Protein AF-A0A656GHY7-F1 (afdb_monomer_lite)

pLDDT: mean 77.63, std 21.72, range [28.84, 96.12]

Radius of gyration: 19.13 Å; chains: 1; bounding box: 36×36×57 Å

Structure (mmCIF, N/CA/C/O backbone):
data_AF-A0A656GHY7-F1
#
_entry.id   AF-A0A656GHY7-F1
#
loop_
_atom_site.group_PDB
_atom_site.id
_atom_site.type_symbol
_atom_site.label_atom_id
_atom_site.label_alt_id
_atom_site.label_comp_id
_atom_site.label_asym_id
_atom_site.label_entity_id
_atom_site.label_seq_id
_atom_site.pdbx_PDB_ins_code
_atom_site.Cartn_x
_atom_site.Cartn_y
_atom_site.Cartn_z
_atom_site.occupancy
_atom_site.B_iso_or_equiv
_atom_site.auth_seq_id
_atom_site.auth_comp_id
_atom_site.auth_asym_id
_atom_site.auth_atom_id
_atom_site.pdbx_PDB_model_num
ATOM 1 N N . ALA A 1 1 ? -21.151 -14.231 15.447 1.00 64.94 1 ALA A N 1
ATOM 2 C CA . ALA A 1 1 ? -19.914 -14.208 16.248 1.00 64.94 1 ALA A CA 1
ATOM 3 C C . ALA A 1 1 ? -20.038 -13.066 17.234 1.00 64.94 1 ALA A C 1
ATOM 5 O O . ALA A 1 1 ? -20.335 -11.958 16.803 1.00 64.94 1 ALA A O 1
ATOM 6 N N . ASP A 1 2 ? -19.866 -13.349 18.521 1.00 86.56 2 ASP A N 1
ATOM 7 C CA . ASP A 1 2 ? -20.207 -12.405 19.595 1.00 86.56 2 ASP A CA 1
ATOM 8 C C . ASP A 1 2 ? -19.050 -11.461 19.976 1.00 86.56 2 ASP A C 1
ATOM 10 O O . ASP A 1 2 ? -19.265 -10.472 20.671 1.00 86.56 2 ASP A O 1
ATOM 14 N N . ALA A 1 3 ? -17.829 -11.729 19.493 1.00 87.38 3 ALA A N 1
ATOM 15 C CA . ALA A 1 3 ? -16.654 -10.868 19.647 1.00 87.38 3 ALA A CA 1
ATOM 16 C C . ALA A 1 3 ? -15.663 -11.070 18.487 1.00 87.38 3 ALA A C 1
ATOM 18 O O . ALA A 1 3 ? -15.546 -12.179 17.958 1.00 87.38 3 ALA A O 1
ATOM 19 N N . LEU A 1 4 ? -14.926 -10.014 18.117 1.00 90.50 4 LEU A N 1
ATOM 20 C CA . LEU A 1 4 ? -13.836 -10.078 17.134 1.00 90.50 4 LEU A CA 1
ATOM 21 C C . LEU A 1 4 ? -12.578 -9.437 17.726 1.00 90.50 4 LEU A C 1
ATOM 23 O O . LEU A 1 4 ? -12.420 -8.220 17.681 1.00 90.50 4 LEU A O 1
ATOM 27 N N . ASN A 1 5 ? -11.683 -10.249 18.283 1.00 92.38 5 ASN A N 1
ATOM 28 C CA . ASN A 1 5 ? -10.527 -9.752 19.029 1.00 92.38 5 ASN A CA 1
ATOM 29 C C . ASN A 1 5 ? -9.265 -9.662 18.161 1.00 92.38 5 ASN A C 1
ATOM 31 O O . ASN A 1 5 ? -8.886 -10.628 17.504 1.00 92.38 5 ASN A O 1
ATOM 35 N N . PHE A 1 6 ? -8.579 -8.522 18.225 1.00 91.62 6 PHE A N 1
ATOM 36 C CA . PHE A 1 6 ? -7.252 -8.298 17.651 1.00 91.62 6 PHE A CA 1
ATOM 37 C C . PHE A 1 6 ? -6.402 -7.510 18.652 1.00 91.62 6 PHE A C 1
ATOM 39 O O . PHE A 1 6 ? -6.840 -6.461 19.122 1.00 91.62 6 PHE A O 1
ATOM 46 N N . ASP A 1 7 ? -5.212 -8.011 18.998 1.00 89.50 7 ASP A N 1
ATOM 47 C CA . ASP A 1 7 ? -4.284 -7.348 19.936 1.00 89.50 7 ASP A CA 1
ATOM 48 C C . ASP A 1 7 ? -4.962 -6.899 21.255 1.00 89.50 7 ASP A C 1
ATOM 50 O O . ASP A 1 7 ? -4.899 -5.744 21.678 1.00 89.50 7 ASP A O 1
ATOM 54 N N . GLY A 1 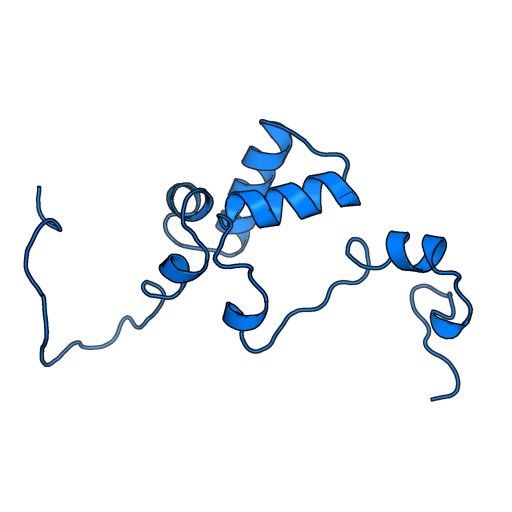8 ? -5.742 -7.802 21.862 1.00 90.00 8 GLY A N 1
ATOM 55 C CA . GLY A 1 8 ? -6.475 -7.533 23.107 1.00 90.00 8 GLY A CA 1
ATOM 56 C C . GLY A 1 8 ? -7.647 -6.546 22.985 1.00 90.00 8 GLY A C 1
ATOM 57 O O . GLY A 1 8 ? -8.244 -6.189 24.000 1.00 90.00 8 GLY A O 1
ATOM 58 N N . LYS A 1 9 ? -8.004 -6.105 21.772 1.00 89.44 9 LYS A N 1
ATOM 59 C CA . LYS A 1 9 ? -9.115 -5.179 21.507 1.00 89.44 9 LYS A CA 1
ATOM 60 C C . LYS A 1 9 ? -10.223 -5.878 20.729 1.00 89.44 9 LYS A C 1
ATOM 62 O O . LYS A 1 9 ? -9.975 -6.482 19.690 1.00 89.44 9 LYS A O 1
ATOM 67 N N . ASP A 1 10 ? 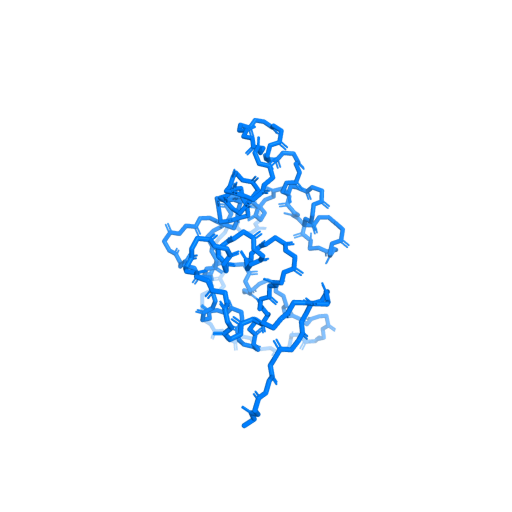-11.455 -5.721 21.196 1.00 93.56 10 ASP A N 1
ATOM 68 C CA . ASP A 1 10 ? -12.646 -6.149 20.464 1.00 93.56 10 ASP A CA 1
ATOM 69 C C . ASP A 1 10 ? -12.970 -5.128 19.362 1.00 93.56 10 ASP A C 1
ATOM 71 O O . ASP A 1 10 ? -13.435 -4.014 19.628 1.00 93.56 10 ASP A O 1
ATOM 75 N N . LEU A 1 11 ? -12.696 -5.501 18.112 1.00 91.38 11 LEU A N 1
ATOM 76 C CA . LEU A 1 11 ? -12.862 -4.665 16.925 1.00 91.38 11 LEU A CA 1
ATOM 77 C C . LEU A 1 11 ? -14.315 -4.220 16.715 1.00 91.38 11 LEU A C 1
ATOM 79 O O . LEU A 1 11 ? -14.539 -3.152 16.136 1.00 91.38 11 LEU A O 1
ATOM 83 N N . LEU A 1 12 ? -15.294 -4.987 17.213 1.00 92.56 12 LEU A N 1
ATOM 84 C CA . LEU A 1 12 ? -16.717 -4.642 17.114 1.00 92.56 12 LEU A CA 1
ATOM 85 C C . LEU A 1 12 ? -17.080 -3.432 17.984 1.00 92.56 12 LEU A C 1
ATOM 87 O O . LEU A 1 12 ? -18.006 -2.692 17.656 1.00 92.56 12 LEU A O 1
ATOM 91 N N . LYS A 1 13 ? -16.322 -3.189 19.059 1.00 93.69 13 LYS A N 1
ATOM 92 C CA . LYS A 1 13 ? -16.552 -2.087 20.010 1.00 93.69 13 LYS A CA 1
ATOM 93 C C . LYS A 1 13 ? -15.792 -0.808 19.658 1.00 93.69 13 LYS A C 1
ATOM 95 O O . LYS A 1 13 ? -15.994 0.225 20.295 1.00 93.69 13 LYS A O 1
ATOM 100 N N . LEU A 1 14 ? -14.917 -0.848 18.653 1.00 92.94 14 LEU A N 1
ATOM 101 C CA . LEU A 1 14 ? -14.126 0.309 18.241 1.00 92.94 14 LEU A CA 1
ATOM 102 C C . LEU A 1 14 ? -14.946 1.291 17.402 1.00 92.94 14 LEU A C 1
ATOM 104 O O . LEU A 1 14 ? -15.667 0.907 16.478 1.00 92.94 14 LEU A O 1
ATOM 108 N N . ASN A 1 15 ? -14.751 2.587 17.650 1.00 94.19 15 ASN A N 1
ATOM 109 C CA . ASN A 1 15 ? -15.309 3.631 16.794 1.00 94.19 15 ASN A CA 1
ATOM 110 C C . ASN A 1 15 ? -14.571 3.713 15.440 1.00 94.19 15 ASN A C 1
ATOM 112 O O . ASN A 1 15 ? -13.474 3.180 15.260 1.00 94.19 15 ASN A O 1
ATOM 116 N N . ALA A 1 16 ? -15.148 4.428 14.468 1.00 91.56 16 ALA A N 1
ATOM 117 C CA . ALA A 1 16 ? -14.601 4.499 13.110 1.00 91.56 16 ALA A CA 1
ATOM 118 C C . ALA A 1 16 ? -13.160 5.044 13.045 1.00 91.56 16 ALA A C 1
ATOM 120 O O . ALA A 1 16 ? -12.363 4.581 12.231 1.00 91.56 16 ALA A O 1
ATOM 121 N N . ARG A 1 17 ? -12.797 6.010 13.901 1.00 90.94 17 ARG A N 1
ATOM 122 C CA . ARG A 1 17 ? -11.434 6.569 13.944 1.00 90.94 17 ARG A CA 1
ATOM 123 C C . ARG A 1 17 ? -10.434 5.556 14.503 1.00 90.94 17 ARG A C 1
ATOM 125 O O . ARG A 1 17 ? -9.330 5.464 13.980 1.00 90.94 17 ARG A O 1
ATOM 132 N N . GLN A 1 18 ? -10.813 4.807 15.536 1.00 91.62 18 GLN A N 1
ATOM 133 C CA . GLN A 1 18 ? -9.986 3.741 16.102 1.00 91.62 18 GLN A CA 1
ATOM 134 C C . GLN A 1 18 ? -9.781 2.612 15.090 1.00 91.62 18 GLN A C 1
ATOM 136 O O . GLN A 1 18 ? -8.644 2.211 14.864 1.00 91.62 18 GLN A O 1
ATOM 141 N N . ARG A 1 19 ? -10.847 2.173 14.404 1.00 90.69 19 ARG A N 1
ATOM 142 C CA . ARG A 1 19 ? -1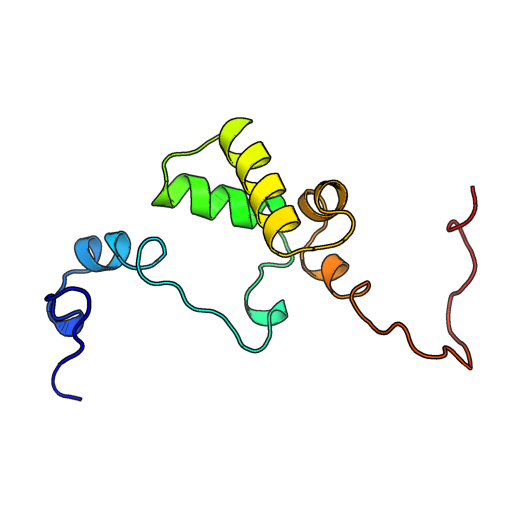0.750 1.138 13.362 1.00 90.69 19 ARG A CA 1
ATOM 143 C C . ARG A 1 19 ? -9.798 1.531 12.232 1.00 90.69 19 ARG A C 1
ATOM 145 O O . ARG A 1 19 ? -8.942 0.734 11.873 1.00 90.69 19 ARG A O 1
ATOM 152 N N . ARG A 1 20 ? -9.877 2.771 11.729 1.00 87.94 20 ARG A N 1
ATOM 153 C CA . ARG A 1 20 ? -8.982 3.280 10.666 1.00 87.94 20 ARG A CA 1
ATOM 154 C C . ARG A 1 20 ? -7.499 3.308 11.044 1.00 87.94 20 ARG A C 1
ATOM 156 O O . ARG A 1 20 ? -6.662 3.337 10.156 1.00 87.94 20 ARG A O 1
ATOM 163 N N . ARG A 1 21 ? -7.161 3.355 12.337 1.00 87.44 21 ARG A N 1
ATOM 164 C CA . ARG A 1 21 ? -5.756 3.319 12.778 1.00 87.44 21 ARG A CA 1
ATOM 165 C C . ARG A 1 21 ? -5.161 1.914 12.725 1.00 87.44 2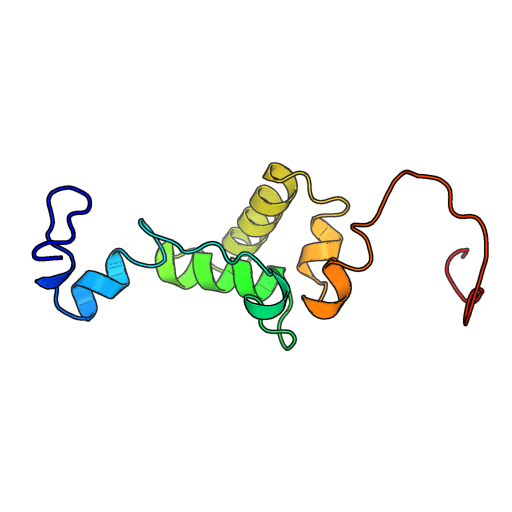1 ARG A C 1
ATOM 167 O O . ARG A 1 21 ? -3.953 1.803 12.575 1.00 87.44 21 ARG A O 1
ATOM 174 N N . ILE A 1 22 ? -6.006 0.895 12.867 1.00 89.81 22 ILE A N 1
ATOM 175 C CA . ILE A 1 22 ? -5.616 -0.520 12.876 1.00 89.81 22 ILE A CA 1
ATOM 176 C C . ILE A 1 22 ? -5.659 -1.070 11.448 1.00 89.81 22 ILE A C 1
ATOM 178 O O . ILE A 1 22 ? -4.696 -1.662 10.967 1.00 89.81 22 ILE A O 1
ATOM 182 N N . ILE A 1 23 ? -6.771 -0.840 10.748 1.00 87.94 23 ILE A N 1
ATOM 183 C CA . ILE A 1 23 ? -6.976 -1.314 9.379 1.00 87.94 23 ILE A CA 1
ATOM 184 C C . ILE A 1 23 ? -6.044 -0.551 8.428 1.00 87.94 23 ILE A C 1
ATOM 186 O O . ILE A 1 23 ? -5.973 0.675 8.477 1.00 87.94 23 ILE A O 1
ATOM 190 N N . GLY A 1 24 ? -5.331 -1.283 7.575 1.00 82.06 24 GLY A N 1
ATOM 191 C CA . GLY A 1 24 ? -4.345 -0.775 6.617 1.00 82.06 24 GLY A CA 1
ATOM 192 C C . GLY A 1 24 ? -2.921 -0.663 7.172 1.00 82.06 24 GLY A C 1
ATOM 193 O O . GLY A 1 24 ? -1.974 -0.658 6.392 1.00 82.06 24 GLY A O 1
ATOM 194 N N . LYS A 1 25 ? -2.752 -0.639 8.503 1.00 86.62 25 LYS A N 1
ATOM 195 C CA . LYS A 1 25 ? -1.433 -0.620 9.156 1.00 86.62 25 LYS A CA 1
ATOM 196 C C . LYS A 1 25 ? -1.094 -1.946 9.833 1.00 86.62 25 LYS A C 1
ATOM 198 O O . LYS A 1 25 ? -0.086 -2.557 9.500 1.00 86.62 25 LYS A O 1
ATOM 203 N N . ASP A 1 26 ? -1.939 -2.364 10.771 1.00 89.31 26 ASP A N 1
ATOM 204 C CA . ASP A 1 26 ? -1.731 -3.562 11.593 1.00 89.31 26 ASP A CA 1
ATOM 205 C C . ASP A 1 26 ? -2.568 -4.744 11.077 1.00 89.31 26 ASP A C 1
ATOM 207 O O . ASP A 1 26 ? -2.204 -5.903 11.261 1.00 89.31 26 ASP A O 1
ATOM 211 N N . LEU A 1 27 ? -3.685 -4.449 10.403 1.00 89.25 27 LEU A N 1
ATOM 212 C CA . LEU A 1 27 ? -4.574 -5.431 9.790 1.00 89.25 27 LEU A CA 1
ATOM 213 C C . LEU A 1 27 ? -4.857 -5.045 8.336 1.00 89.25 27 LEU A C 1
ATOM 215 O O . LEU A 1 27 ? -5.480 -4.015 8.078 1.00 89.25 27 LEU A O 1
ATOM 219 N N . ALA A 1 28 ? -4.438 -5.874 7.385 1.00 87.94 28 ALA A N 1
ATOM 220 C CA . ALA A 1 28 ? -4.685 -5.675 5.960 1.00 87.94 28 ALA A CA 1
ATOM 221 C C . ALA A 1 28 ? -5.379 -6.898 5.355 1.00 87.94 28 ALA A C 1
ATOM 223 O O . ALA A 1 28 ? -5.296 -8.004 5.888 1.00 87.94 28 ALA A O 1
ATOM 224 N N . MET A 1 29 ? -6.071 -6.686 4.241 1.00 85.88 29 MET A N 1
ATOM 225 C CA . MET A 1 29 ? -6.738 -7.746 3.495 1.00 85.88 29 MET A CA 1
ATOM 226 C C . MET A 1 29 ? -5.945 -8.053 2.225 1.00 85.88 29 MET A C 1
ATOM 228 O O . MET A 1 29 ? -5.514 -7.134 1.532 1.00 85.88 29 MET A O 1
ATOM 232 N N . VAL A 1 30 ? -5.783 -9.339 1.918 1.00 84.75 30 VAL A N 1
ATOM 233 C CA . VAL A 1 30 ? -5.224 -9.818 0.649 1.00 84.75 30 VAL A CA 1
ATOM 234 C C . VAL A 1 30 ? -6.359 -10.443 -0.150 1.00 84.75 30 VAL A C 1
ATOM 236 O O . VAL A 1 30 ? -7.071 -11.315 0.351 1.00 84.75 30 VAL A O 1
ATOM 239 N N . PHE A 1 31 ? -6.553 -9.968 -1.375 1.00 82.06 31 PHE A N 1
ATOM 240 C CA . PHE A 1 31 ? -7.597 -10.463 -2.265 1.00 82.06 31 PHE A CA 1
ATOM 241 C C . PHE A 1 31 ? -7.115 -11.707 -3.011 1.00 82.06 31 PHE A C 1
ATOM 243 O O . PHE A 1 31 ? -5.938 -11.818 -3.342 1.00 82.06 31 PHE A O 1
ATOM 250 N N . GLN A 1 32 ? -8.037 -12.629 -3.285 1.00 84.06 32 GLN A N 1
ATOM 251 C CA . GLN A 1 32 ? -7.745 -13.846 -4.050 1.00 84.06 32 GLN A CA 1
ATOM 252 C C . GLN A 1 32 ? -7.522 -13.540 -5.536 1.00 84.06 32 GLN A C 1
ATOM 254 O O . GLN A 1 32 ? -6.668 -14.149 -6.169 1.00 84.06 32 GLN A O 1
ATOM 259 N N . ASP A 1 33 ? -8.259 -12.561 -6.069 1.00 83.44 33 ASP A N 1
ATOM 260 C CA . ASP A 1 33 ? -8.030 -12.009 -7.401 1.00 83.44 33 ASP A CA 1
ATOM 261 C C . ASP A 1 33 ? -7.372 -10.622 -7.277 1.00 83.44 33 ASP A C 1
ATOM 263 O O . ASP A 1 33 ? -8.046 -9.650 -6.903 1.00 83.44 33 ASP A O 1
ATOM 267 N N . PRO A 1 34 ? -6.069 -10.494 -7.590 1.00 68.94 34 PRO A N 1
ATOM 268 C CA . PRO A 1 34 ? -5.349 -9.233 -7.456 1.00 68.94 34 PRO A CA 1
ATOM 269 C C . PRO A 1 34 ? -5.842 -8.152 -8.429 1.00 68.94 34 PRO A C 1
ATOM 271 O O . PRO A 1 34 ? -5.656 -6.967 -8.153 1.00 68.94 34 PRO A O 1
ATOM 274 N N . MET A 1 35 ? -6.506 -8.517 -9.532 1.00 71.88 35 MET A N 1
ATOM 275 C CA . MET A 1 35 ? -7.022 -7.549 -10.506 1.00 71.88 35 MET A CA 1
ATOM 276 C C . MET A 1 35 ? -8.240 -6.794 -9.983 1.00 71.88 35 MET A C 1
ATOM 278 O O . MET A 1 35 ? -8.444 -5.636 -10.336 1.00 71.88 35 MET A O 1
ATOM 282 N N . THR A 1 36 ? -9.021 -7.420 -9.101 1.00 74.38 36 THR A N 1
ATOM 283 C CA . THR A 1 36 ? -10.164 -6.767 -8.439 1.00 74.38 36 THR A CA 1
ATOM 284 C C . THR A 1 36 ? -9.742 -5.834 -7.304 1.00 74.38 36 THR A C 1
ATOM 286 O O . THR A 1 36 ? -10.501 -4.952 -6.906 1.00 74.38 36 THR A O 1
ATOM 289 N N . ALA A 1 37 ? -8.529 -6.026 -6.785 1.00 77.06 37 ALA A N 1
ATOM 290 C CA . ALA A 1 37 ? -7.993 -5.286 -5.650 1.00 77.06 37 ALA A CA 1
ATOM 291 C C . ALA A 1 37 ? -7.348 -3.956 -6.041 1.00 77.06 37 ALA A C 1
ATOM 293 O O . ALA A 1 37 ? -7.312 -3.023 -5.239 1.00 77.06 37 ALA A O 1
ATOM 294 N N . LEU A 1 38 ? -6.785 -3.895 -7.249 1.00 81.94 38 LEU A N 1
ATOM 295 C CA . LEU A 1 38 ? -6.031 -2.749 -7.732 1.00 81.94 38 LEU A CA 1
ATOM 296 C C . LEU A 1 38 ? -6.915 -1.836 -8.572 1.00 81.94 38 LEU A C 1
ATOM 298 O O . LEU A 1 38 ? -7.720 -2.278 -9.386 1.00 81.94 38 LEU A O 1
ATOM 302 N N . ASN A 1 39 ? -6.706 -0.533 -8.426 1.00 85.31 39 ASN A N 1
ATOM 303 C CA . ASN A 1 39 ? -7.335 0.445 -9.293 1.00 85.31 39 ASN A CA 1
ATOM 304 C C . ASN A 1 39 ? -6.525 0.557 -10.601 1.00 85.31 39 ASN A C 1
ATOM 306 O O . ASN A 1 39 ? -5.359 0.966 -10.558 1.00 85.31 39 ASN A O 1
ATOM 310 N N . PRO A 1 40 ? -7.109 0.224 -11.769 1.00 85.81 40 PRO A N 1
ATOM 311 C CA . PRO A 1 40 ? -6.395 0.240 -13.045 1.00 85.81 40 PRO A CA 1
ATOM 312 C C . PRO A 1 40 ? -6.018 1.653 -13.507 1.00 85.81 40 PRO A C 1
ATOM 314 O O . PRO A 1 40 ? -5.136 1.789 -14.349 1.00 85.81 40 PRO A O 1
ATOM 317 N N . SER A 1 41 ? -6.637 2.696 -12.946 1.00 89.19 41 SER A N 1
ATOM 318 C CA . SER A 1 41 ? -6.349 4.101 -13.255 1.00 89.19 41 SER A CA 1
ATOM 319 C C . SER A 1 41 ? -5.084 4.631 -12.577 1.00 89.19 41 SER A C 1
ATOM 321 O O . SER A 1 41 ? -4.713 5.780 -12.809 1.00 89.19 41 SER A O 1
ATOM 323 N N . TYR A 1 42 ? -4.422 3.829 -11.737 1.00 90.75 42 TYR A N 1
ATOM 324 C CA . TYR A 1 42 ? -3.204 4.222 -11.034 1.00 90.75 42 TYR A CA 1
ATOM 325 C C . TYR A 1 42 ? -2.063 3.233 -11.268 1.00 90.75 42 TYR A C 1
ATOM 327 O O . TYR A 1 42 ? -2.262 2.030 -11.466 1.00 90.75 42 TYR A O 1
ATOM 335 N N . THR A 1 43 ? -0.834 3.745 -11.202 1.00 92.38 43 THR A N 1
ATOM 336 C CA . THR A 1 43 ? 0.359 2.899 -11.245 1.00 92.38 43 THR A CA 1
ATOM 337 C C . THR A 1 43 ? 0.470 2.057 -9.978 1.00 92.38 43 THR A C 1
ATOM 339 O O . THR A 1 43 ? -0.050 2.419 -8.917 1.00 92.38 43 THR A O 1
ATOM 342 N N . VAL A 1 44 ? 1.176 0.931 -10.070 1.00 90.62 44 VAL A N 1
ATOM 343 C CA . VAL A 1 44 ? 1.482 0.096 -8.900 1.00 90.62 44 VAL A CA 1
ATOM 344 C C . VAL A 1 44 ? 2.247 0.906 -7.855 1.00 90.62 44 VAL A C 1
ATOM 346 O O . VAL A 1 44 ? 1.914 0.859 -6.673 1.00 90.62 44 VAL A O 1
ATOM 349 N N . GLY A 1 45 ? 3.217 1.717 -8.289 1.00 93.06 45 GLY A N 1
ATOM 350 C CA . GLY A 1 45 ? 3.970 2.588 -7.393 1.00 93.06 45 GLY A CA 1
ATOM 351 C C . GLY A 1 45 ? 3.079 3.589 -6.665 1.00 93.06 45 GLY A C 1
ATOM 352 O O . GLY A 1 45 ? 3.189 3.709 -5.452 1.00 93.06 45 GLY A O 1
ATOM 353 N N . PHE A 1 46 ? 2.145 4.243 -7.364 1.00 94.06 46 PHE A N 1
ATOM 354 C CA . PHE A 1 46 ? 1.234 5.204 -6.739 1.00 94.06 46 PHE A CA 1
ATOM 355 C C . PHE A 1 46 ? 0.398 4.565 -5.624 1.00 94.06 46 PHE A C 1
ATOM 357 O O . PHE A 1 46 ? 0.302 5.127 -4.536 1.00 94.06 46 PHE A O 1
ATOM 364 N N . GLN A 1 47 ? -0.159 3.377 -5.871 1.00 92.19 47 GLN A N 1
ATOM 365 C CA . GLN A 1 47 ? -1.010 2.682 -4.902 1.00 92.19 47 GLN A CA 1
ATOM 366 C C . GLN A 1 47 ? -0.217 2.229 -3.666 1.00 92.19 47 GLN A C 1
ATOM 368 O O . GLN A 1 47 ? -0.681 2.386 -2.539 1.00 92.19 47 GLN A O 1
ATOM 373 N N . ILE A 1 48 ? 1.017 1.746 -3.848 1.00 92.50 48 ILE A N 1
ATOM 374 C CA . ILE A 1 48 ? 1.902 1.402 -2.724 1.00 92.50 48 ILE A CA 1
ATOM 375 C C . ILE A 1 48 ? 2.301 2.668 -1.950 1.00 92.50 48 ILE A C 1
ATOM 377 O O . ILE A 1 48 ? 2.223 2.705 -0.722 1.00 92.50 48 ILE A O 1
ATOM 381 N N . GLU A 1 49 ? 2.704 3.728 -2.654 1.00 95.06 49 GLU A N 1
ATOM 382 C CA . GLU A 1 49 ? 3.098 5.006 -2.055 1.00 95.06 49 GLU A CA 1
ATOM 383 C C . GLU A 1 49 ? 1.944 5.668 -1.280 1.00 95.06 49 GLU A C 1
ATOM 385 O O . GLU A 1 49 ? 2.189 6.315 -0.259 1.00 95.06 49 GLU A O 1
ATOM 390 N N . GLU A 1 50 ? 0.692 5.497 -1.716 1.00 93.19 50 GLU A N 1
ATOM 391 C CA . GLU A 1 50 ? -0.496 5.978 -1.006 1.00 93.19 50 GLU A CA 1
ATOM 392 C C . GLU A 1 50 ? -0.630 5.318 0.373 1.00 93.19 50 GLU A C 1
ATOM 394 O O . GLU A 1 50 ? -0.775 6.017 1.379 1.00 93.19 50 GLU A O 1
ATOM 399 N N . VAL A 1 51 ? -0.498 3.990 0.440 1.00 91.31 51 VAL A N 1
ATOM 400 C CA . VAL A 1 51 ? -0.556 3.231 1.700 1.00 91.31 51 VAL A CA 1
ATOM 401 C C . VAL A 1 51 ? 0.576 3.658 2.638 1.00 91.31 51 VAL A C 1
ATOM 403 O O . VAL A 1 51 ? 0.342 3.936 3.819 1.00 91.31 51 VAL A O 1
ATOM 406 N N . LEU A 1 52 ? 1.800 3.793 2.114 1.00 93.56 52 LEU A N 1
ATOM 407 C CA . LEU A 1 52 ? 2.960 4.263 2.882 1.00 93.56 52 LEU A CA 1
ATOM 408 C C . LEU A 1 52 ? 2.746 5.680 3.439 1.00 93.56 52 LEU A C 1
ATOM 410 O O . LEU A 1 52 ? 3.144 5.979 4.569 1.00 93.56 52 LEU A O 1
ATOM 414 N N . ARG A 1 53 ? 2.079 6.551 2.680 1.00 93.62 53 ARG A N 1
ATOM 415 C CA . ARG A 1 53 ? 1.760 7.915 3.109 1.00 93.62 53 ARG A CA 1
ATOM 416 C C . ARG A 1 53 ? 0.703 7.940 4.201 1.00 93.62 53 ARG A C 1
ATOM 418 O O . ARG A 1 53 ? 0.890 8.634 5.195 1.00 93.62 53 ARG A O 1
ATOM 425 N N . GLN A 1 54 ? -0.379 7.184 4.032 1.00 90.69 54 GLN A N 1
ATOM 426 C CA . GLN A 1 54 ? -1.508 7.192 4.963 1.00 90.69 54 GLN A CA 1
ATOM 427 C C . GLN A 1 54 ? -1.188 6.505 6.295 1.00 90.69 54 GLN A C 1
ATOM 429 O O . GLN A 1 54 ? -1.649 6.962 7.341 1.00 90.69 54 GLN A O 1
ATOM 434 N N . HIS A 1 55 ? -0.389 5.434 6.275 1.00 90.12 55 HIS A N 1
ATOM 435 C CA . HIS A 1 55 ? -0.181 4.594 7.458 1.00 90.12 55 HIS A CA 1
ATOM 436 C C . HIS A 1 55 ? 1.210 4.718 8.090 1.00 90.12 55 HIS A C 1
ATOM 438 O O . HIS A 1 55 ? 1.347 4.476 9.294 1.00 90.12 55 HIS A O 1
ATOM 444 N N . LEU A 1 56 ? 2.231 5.118 7.321 1.00 89.00 56 LEU A N 1
ATOM 445 C CA . LEU A 1 56 ? 3.620 5.218 7.790 1.00 89.00 56 LEU A CA 1
ATOM 446 C C . LEU A 1 56 ? 4.198 6.641 7.721 1.00 89.00 56 LEU A C 1
ATOM 448 O O . LEU A 1 56 ? 5.357 6.833 8.076 1.00 89.00 56 LEU A O 1
ATOM 452 N N . ASN A 1 57 ? 3.410 7.643 7.308 1.00 91.19 57 ASN A N 1
ATOM 453 C CA . ASN A 1 57 ? 3.848 9.038 7.138 1.00 91.19 57 ASN A CA 1
ATOM 454 C C . ASN A 1 57 ? 5.077 9.197 6.219 1.00 91.19 57 ASN A C 1
ATOM 456 O O . ASN A 1 57 ? 5.851 10.144 6.357 1.00 91.19 57 ASN A O 1
ATOM 460 N N . MET A 1 58 ? 5.270 8.277 5.271 1.00 93.62 58 MET A N 1
ATOM 461 C CA . MET A 1 58 ? 6.358 8.351 4.294 1.00 93.62 58 MET A CA 1
ATOM 462 C C . MET A 1 58 ? 5.881 9.084 3.039 1.00 93.62 58 MET A C 1
ATOM 464 O O . MET A 1 58 ? 4.770 8.866 2.563 1.00 93.62 58 MET A O 1
ATOM 468 N N . SER A 1 59 ? 6.714 9.952 2.464 1.00 92.75 59 SER A N 1
ATOM 469 C CA . SER A 1 59 ? 6.356 10.689 1.245 1.00 92.75 59 SER A CA 1
ATOM 470 C C . SER A 1 59 ? 7.555 10.933 0.325 1.00 92.75 59 SER A C 1
ATOM 472 O O . SER A 1 59 ? 8.710 10.705 0.699 1.00 92.75 59 SER A O 1
ATOM 474 N N . GLY A 1 60 ? 7.267 11.351 -0.912 1.00 93.69 60 GLY A N 1
ATOM 475 C CA . GLY A 1 60 ? 8.269 11.692 -1.919 1.00 93.69 60 GLY A CA 1
ATOM 476 C C . GLY A 1 60 ? 9.251 10.553 -2.197 1.00 93.69 60 GLY A C 1
ATOM 477 O O . GLY A 1 60 ? 8.867 9.390 -2.326 1.00 93.69 60 GLY A O 1
ATOM 478 N N . LYS A 1 61 ? 10.544 10.890 -2.255 1.00 94.88 61 LYS A N 1
ATOM 479 C CA . LYS A 1 61 ? 11.617 9.933 -2.562 1.00 94.88 61 LYS A CA 1
ATOM 480 C C . LYS A 1 61 ? 11.690 8.780 -1.556 1.00 94.88 61 LYS A C 1
ATOM 482 O O . LYS A 1 61 ? 11.967 7.657 -1.958 1.00 94.88 61 LYS A O 1
ATOM 487 N N . ALA A 1 62 ? 11.412 9.039 -0.276 1.00 95.62 62 ALA A N 1
ATOM 488 C CA . ALA A 1 62 ? 11.459 8.008 0.759 1.00 95.62 62 ALA A CA 1
ATOM 489 C C . ALA A 1 62 ? 10.356 6.955 0.568 1.00 95.62 62 ALA A C 1
ATOM 491 O O . ALA A 1 62 ? 10.630 5.761 0.648 1.00 95.62 62 ALA A O 1
ATOM 492 N N . ALA A 1 63 ? 9.127 7.385 0.259 1.00 96.06 63 ALA A N 1
ATOM 493 C CA . ALA A 1 63 ? 8.031 6.461 -0.042 1.00 96.06 63 ALA A CA 1
ATOM 494 C C . ALA A 1 63 ? 8.320 5.646 -1.306 1.00 96.06 63 ALA A C 1
ATOM 496 O O . ALA A 1 63 ? 8.125 4.435 -1.317 1.00 96.06 63 ALA A O 1
ATOM 497 N N . ARG A 1 64 ? 8.848 6.297 -2.345 1.00 95.31 64 ARG A N 1
ATOM 498 C CA . ARG A 1 64 ? 9.151 5.630 -3.609 1.00 95.31 64 ARG A CA 1
ATOM 499 C C . ARG A 1 64 ? 10.282 4.610 -3.499 1.00 95.31 64 ARG A C 1
ATOM 501 O O . ARG A 1 64 ? 10.162 3.513 -4.033 1.00 95.31 64 ARG A O 1
ATOM 508 N N . GLN A 1 65 ? 11.343 4.941 -2.765 1.00 96.12 65 GLN A N 1
ATOM 509 C CA . GLN A 1 65 ? 12.419 3.994 -2.472 1.00 96.12 65 GLN A CA 1
ATOM 510 C C . GLN A 1 65 ? 11.888 2.796 -1.684 1.00 96.12 65 GLN A C 1
ATOM 512 O O . GLN A 1 65 ? 12.180 1.653 -2.015 1.00 96.12 65 GLN A O 1
ATOM 517 N N . ARG A 1 66 ? 11.033 3.046 -0.688 1.00 95.75 66 ARG A N 1
ATOM 518 C CA . ARG A 1 66 ? 10.419 1.969 0.083 1.00 95.75 66 ARG A CA 1
ATOM 519 C C . ARG A 1 66 ? 9.505 1.087 -0.768 1.00 95.75 66 ARG A C 1
ATOM 521 O O . ARG A 1 66 ? 9.490 -0.122 -0.579 1.00 95.75 66 ARG A O 1
ATOM 528 N N . ALA A 1 67 ? 8.760 1.669 -1.703 1.00 94.50 67 ALA A N 1
ATOM 529 C CA . ALA A 1 67 ? 7.938 0.911 -2.639 1.00 94.50 67 ALA A CA 1
ATOM 530 C C . ALA A 1 67 ? 8.793 -0.004 -3.535 1.00 94.50 67 ALA A C 1
ATOM 532 O O . ALA A 1 67 ? 8.414 -1.151 -3.759 1.00 94.50 67 ALA A O 1
ATOM 533 N N . LEU A 1 68 ? 9.961 0.470 -3.988 1.00 94.81 68 LEU A N 1
ATOM 534 C CA . LEU A 1 68 ? 10.921 -0.344 -4.738 1.00 94.81 68 LEU A CA 1
ATOM 535 C C . LEU A 1 68 ? 11.415 -1.536 -3.910 1.00 94.81 68 LEU A C 1
ATOM 537 O O . LEU A 1 68 ? 11.279 -2.674 -4.348 1.00 94.81 68 LEU A O 1
ATOM 541 N N . GLU A 1 69 ? 11.894 -1.278 -2.692 1.00 94.88 69 GLU A N 1
ATOM 542 C CA . GLU A 1 69 ? 12.367 -2.322 -1.772 1.00 94.88 69 GLU A CA 1
ATOM 543 C C . GLU A 1 69 ? 11.290 -3.378 -1.493 1.00 94.88 69 GLU A C 1
ATOM 545 O O . GLU A 1 69 ? 11.588 -4.564 -1.368 1.00 94.88 69 GLU A O 1
ATOM 550 N N . LEU A 1 70 ? 10.024 -2.959 -1.373 1.00 92.44 70 LEU A N 1
ATOM 551 C CA . LEU A 1 70 ? 8.909 -3.876 -1.148 1.00 92.44 70 LEU A CA 1
ATOM 552 C C . LEU A 1 70 ? 8.677 -4.793 -2.349 1.00 92.44 70 LEU A C 1
ATOM 554 O O . LEU A 1 70 ? 8.469 -5.985 -2.142 1.00 92.44 70 LEU A O 1
ATOM 558 N N . LEU A 1 71 ? 8.734 -4.262 -3.575 1.00 91.19 71 LEU A N 1
ATOM 559 C CA . LEU A 1 71 ? 8.595 -5.057 -4.799 1.00 91.19 71 LEU A CA 1
ATOM 560 C C . LEU A 1 71 ? 9.772 -6.019 -5.003 1.00 91.19 71 LEU A C 1
ATOM 562 O O . LEU A 1 71 ? 9.562 -7.156 -5.414 1.00 91.19 71 LEU A O 1
ATOM 566 N N . GLU A 1 72 ? 10.992 -5.592 -4.679 1.00 91.75 72 GLU A N 1
ATOM 567 C CA . GLU A 1 72 ? 12.181 -6.452 -4.713 1.00 91.75 72 GLU A CA 1
ATOM 568 C C . GLU A 1 72 ? 12.094 -7.573 -3.674 1.00 91.75 72 GLU A C 1
ATOM 570 O O . GLU A 1 72 ? 12.420 -8.720 -3.968 1.00 91.75 72 GLU A O 1
ATOM 575 N N . LYS A 1 73 ? 11.583 -7.272 -2.474 1.00 92.12 73 LYS A N 1
ATOM 576 C CA . LYS A 1 73 ? 11.411 -8.257 -1.399 1.00 92.12 73 LYS A CA 1
ATOM 577 C C . LYS A 1 73 ? 10.413 -9.365 -1.744 1.00 92.12 73 LYS A C 1
ATOM 579 O O . LYS A 1 73 ? 10.536 -10.463 -1.211 1.00 92.12 73 LYS A O 1
ATOM 584 N N . VAL A 1 74 ? 9.424 -9.079 -2.591 1.00 89.56 74 VAL A N 1
ATOM 585 C CA . VAL A 1 74 ? 8.476 -10.086 -3.103 1.00 89.56 74 VAL A CA 1
ATOM 586 C C . VAL A 1 74 ? 8.912 -10.671 -4.450 1.00 89.56 74 VAL A C 1
ATOM 588 O O . VAL A 1 74 ? 8.106 -11.296 -5.130 1.00 89.56 74 VAL A O 1
ATOM 591 N N . GLU A 1 75 ? 10.173 -10.450 -4.834 1.00 87.12 75 GLU A N 1
ATOM 592 C CA . GLU A 1 75 ? 10.815 -11.020 -6.023 1.00 87.12 75 GLU A CA 1
ATOM 593 C C . GLU A 1 75 ? 10.093 -10.688 -7.339 1.00 87.12 75 GLU A C 1
ATOM 595 O O . GLU A 1 75 ? 10.147 -11.448 -8.306 1.00 87.12 75 GLU A O 1
ATOM 600 N N . ILE A 1 76 ? 9.436 -9.523 -7.419 1.00 84.06 76 ILE A N 1
ATOM 601 C CA . ILE A 1 76 ? 8.793 -9.096 -8.664 1.00 84.06 76 ILE A CA 1
ATOM 602 C C . ILE A 1 76 ? 9.870 -8.699 -9.689 1.00 84.06 76 ILE A C 1
ATOM 604 O O . ILE A 1 76 ? 10.616 -7.734 -9.469 1.00 84.06 76 ILE A O 1
ATOM 608 N N . PRO A 1 77 ? 9.939 -9.378 -10.851 1.00 83.88 77 PRO A N 1
ATOM 609 C CA . PRO A 1 77 ? 10.945 -9.089 -11.859 1.00 83.88 77 PRO A CA 1
ATOM 610 C C . PRO A 1 77 ? 10.736 -7.693 -12.455 1.00 83.88 77 PRO A C 1
ATOM 612 O O . PRO A 1 77 ? 9.623 -7.284 -12.813 1.00 83.88 77 PRO A O 1
ATOM 615 N N . GLY A 1 78 ? 11.838 -6.951 -12.579 1.00 86.88 78 GLY A N 1
ATOM 616 C CA . GLY A 1 78 ? 11.819 -5.582 -13.087 1.00 86.88 78 GLY A CA 1
ATOM 617 C C . GLY A 1 78 ? 11.088 -4.605 -12.163 1.00 86.88 78 GLY A C 1
ATOM 618 O O . GLY A 1 78 ? 10.419 -3.702 -12.663 1.00 86.88 78 GLY A O 1
ATOM 619 N N . ALA A 1 79 ? 11.194 -4.772 -10.839 1.00 87.94 79 ALA A N 1
ATOM 620 C CA . ALA A 1 79 ? 10.525 -3.959 -9.814 1.00 87.94 79 ALA A CA 1
ATOM 621 C C . ALA A 1 79 ? 10.503 -2.446 -10.120 1.00 87.94 79 ALA A C 1
ATOM 623 O O . ALA A 1 79 ? 9.445 -1.815 -10.074 1.00 87.94 79 ALA A O 1
ATOM 624 N N . ALA A 1 80 ? 11.639 -1.873 -10.533 1.00 88.69 80 ALA A N 1
ATOM 625 C CA . ALA A 1 80 ? 11.735 -0.461 -10.907 1.00 88.69 80 ALA A CA 1
ATOM 626 C C . ALA A 1 80 ? 10.826 -0.076 -12.091 1.00 88.69 80 ALA A C 1
ATOM 628 O O . ALA A 1 80 ? 10.168 0.965 -12.053 1.00 88.69 80 ALA A O 1
ATOM 629 N N . ALA A 1 81 ? 10.742 -0.922 -13.121 1.00 89.88 81 ALA A N 1
ATOM 630 C CA . ALA A 1 81 ? 9.821 -0.724 -14.238 1.00 89.88 81 ALA A CA 1
ATOM 631 C C . ALA A 1 81 ? 8.360 -0.910 -13.793 1.00 89.88 81 ALA A C 1
ATOM 633 O O . ALA A 1 81 ? 7.487 -0.133 -14.182 1.00 89.88 81 ALA A O 1
ATOM 634 N N . ARG A 1 82 ? 8.091 -1.883 -12.910 1.00 89.31 82 ARG A N 1
ATOM 635 C CA . ARG A 1 82 ? 6.742 -2.161 -12.387 1.00 89.31 82 ARG A CA 1
ATOM 636 C C . ARG A 1 82 ? 6.163 -1.037 -11.549 1.00 89.31 82 ARG A C 1
ATOM 638 O O . ARG A 1 82 ? 4.958 -0.830 -11.616 1.00 89.31 82 ARG A O 1
ATOM 645 N N . LEU A 1 83 ? 6.982 -0.255 -10.846 1.00 90.62 83 LEU A N 1
ATOM 646 C CA . LEU A 1 83 ? 6.500 0.933 -10.128 1.00 90.62 83 LEU A CA 1
ATOM 647 C C . LEU A 1 83 ? 5.780 1.935 -11.038 1.00 90.62 83 LEU A C 1
ATOM 649 O O . LEU A 1 83 ? 4.892 2.650 -10.576 1.00 90.62 83 LEU A O 1
ATOM 653 N N . ASN A 1 84 ? 6.169 2.005 -12.311 1.00 90.88 84 ASN A N 1
ATOM 654 C CA . ASN A 1 84 ? 5.567 2.903 -13.295 1.00 90.88 84 ASN A CA 1
ATOM 655 C C . ASN A 1 84 ? 4.457 2.241 -14.111 1.00 90.88 84 ASN A C 1
ATOM 657 O O . ASN A 1 84 ? 3.725 2.932 -14.814 1.00 90.88 84 ASN A O 1
ATOM 661 N N . ALA A 1 85 ? 4.326 0.920 -14.025 1.00 88.38 85 ALA A N 1
ATOM 662 C CA . ALA A 1 85 ? 3.295 0.195 -14.736 1.00 88.38 85 ALA A CA 1
ATOM 663 C C . ALA A 1 85 ? 1.935 0.400 -14.061 1.00 88.38 85 ALA A C 1
ATOM 665 O O . ALA A 1 85 ? 1.816 0.431 -12.833 1.00 88.38 85 ALA A O 1
ATOM 666 N N . TYR A 1 86 ? 0.898 0.516 -14.880 1.00 85.56 86 TYR A N 1
ATOM 667 C CA . TYR A 1 86 ? -0.484 0.447 -14.422 1.00 85.56 86 TYR A CA 1
ATOM 668 C C . TYR A 1 86 ? -0.843 -1.001 -14.101 1.00 85.56 86 TYR A C 1
ATOM 670 O O . TYR A 1 86 ? -0.361 -1.918 -14.766 1.00 85.56 86 TYR A O 1
ATOM 678 N N . ALA A 1 87 ? -1.685 -1.213 -13.087 1.00 72.06 87 ALA A N 1
ATOM 679 C CA . ALA A 1 87 ? -2.025 -2.549 -12.589 1.00 72.06 87 ALA A CA 1
ATOM 680 C C . ALA A 1 87 ? -2.495 -3.513 -13.698 1.00 72.06 87 ALA A C 1
ATOM 682 O O . ALA A 1 87 ? -2.062 -4.663 -13.730 1.00 72.06 87 ALA A O 1
ATOM 683 N N . GLY A 1 88 ? -3.273 -3.012 -14.668 1.00 60.72 88 GLY A N 1
ATOM 684 C CA . GLY A 1 88 ? -3.711 -3.758 -15.858 1.00 60.72 88 GLY A CA 1
ATOM 685 C C . GLY A 1 88 ? -2.583 -4.391 -16.681 1.00 60.72 88 GLY A C 1
ATOM 686 O O . GLY A 1 88 ? -2.780 -5.436 -17.288 1.00 60.72 88 GLY A O 1
ATOM 687 N N . LEU A 1 89 ? -1.392 -3.789 -16.678 1.00 49.12 89 LEU A N 1
ATOM 688 C CA . LEU A 1 89 ? -0.244 -4.218 -17.479 1.00 49.12 89 LEU A CA 1
ATOM 689 C C . LEU A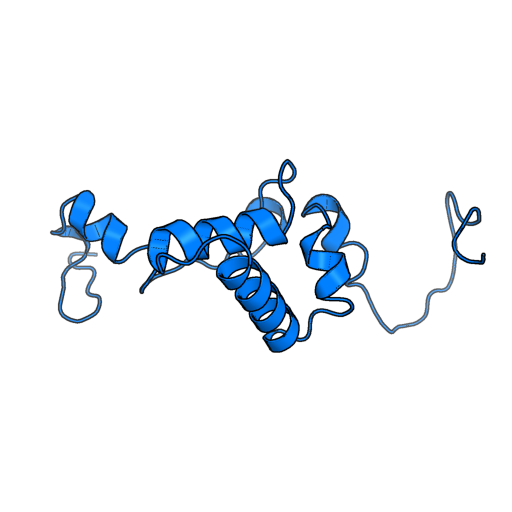 1 89 ? 0.670 -5.208 -16.730 1.00 49.12 89 LEU A C 1
ATOM 691 O O . LEU A 1 89 ? 1.485 -5.891 -17.346 1.00 49.12 89 LEU A O 1
ATOM 695 N N . VAL A 1 90 ? 0.584 -5.290 -15.395 1.00 53.84 90 VAL A N 1
ATOM 696 C CA . VAL A 1 90 ? 1.603 -5.988 -14.591 1.00 53.84 90 VAL A CA 1
ATOM 697 C C . VAL A 1 90 ? 1.462 -7.511 -14.617 1.00 53.84 90 VAL A C 1
ATOM 699 O O . VAL A 1 90 ? 2.479 -8.202 -14.684 1.00 53.84 90 VAL A O 1
ATOM 702 N N . VAL A 1 91 ? 0.238 -8.035 -14.651 1.00 47.56 91 VAL A N 1
ATOM 703 C CA . VAL A 1 91 ? -0.028 -9.485 -14.581 1.00 47.56 91 VAL A CA 1
ATOM 704 C C . VAL A 1 91 ? 0.199 -10.204 -15.920 1.00 47.56 91 VAL A C 1
ATOM 706 O O . VAL A 1 91 ? 0.526 -11.387 -15.922 1.00 47.56 91 VAL A O 1
ATOM 709 N N . ALA A 1 92 ? 0.176 -9.494 -17.054 1.00 44.22 92 ALA A N 1
ATOM 710 C CA . ALA A 1 92 ? 0.453 -10.074 -18.378 1.00 44.22 92 ALA A CA 1
ATOM 711 C C . ALA A 1 92 ? 1.882 -10.639 -18.538 1.00 44.22 92 ALA A C 1
ATOM 713 O O . ALA A 1 92 ? 2.181 -11.312 -19.517 1.00 44.22 92 ALA A O 1
ATOM 714 N N . LEU A 1 93 ? 2.774 -10.371 -17.583 1.00 46.72 93 LEU A N 1
ATOM 715 C CA . LEU A 1 93 ? 4.176 -10.788 -17.616 1.00 46.72 93 LEU A CA 1
ATOM 716 C C . LEU A 1 93 ? 4.525 -11.801 -16.507 1.00 46.72 93 LEU A C 1
ATOM 718 O O . LEU A 1 93 ? 5.702 -12.023 -16.238 1.00 46.72 93 LEU A O 1
ATOM 722 N N . GLY A 1 94 ? 3.515 -12.377 -15.844 1.00 42.31 94 GLY A N 1
ATOM 723 C CA . GLY A 1 94 ? 3.666 -13.359 -14.763 1.00 42.31 94 GLY A CA 1
ATOM 724 C C . GLY A 1 94 ? 3.319 -14.805 -15.144 1.00 42.31 94 GLY A C 1
ATOM 725 O O . GLY A 1 94 ? 3.090 -15.609 -14.247 1.00 42.31 94 GLY A O 1
ATOM 726 N N . GLY A 1 95 ? 3.240 -15.133 -16.439 1.00 38.94 95 GLY A N 1
ATOM 727 C CA . GLY A 1 95 ? 2.864 -16.461 -16.934 1.00 38.94 95 GLY A CA 1
ATOM 728 C C . GLY A 1 95 ? 4.038 -17.256 -17.514 1.00 38.94 95 GLY A C 1
ATOM 729 O O . GLY A 1 95 ? 4.507 -16.956 -18.604 1.00 38.94 95 GLY A O 1
ATOM 730 N N . GLU A 1 96 ? 4.450 -18.283 -16.769 1.00 37.16 96 GLU A N 1
ATOM 731 C CA . GLU A 1 96 ? 4.947 -19.589 -17.239 1.00 37.16 96 GLU A CA 1
ATOM 732 C C . GLU A 1 96 ? 6.271 -19.653 -18.029 1.00 37.16 96 GLU A C 1
ATOM 734 O O . GLU A 1 96 ? 6.342 -19.591 -19.255 1.00 37.16 96 GLU A O 1
ATOM 739 N N . SER A 1 97 ? 7.344 -19.991 -17.306 1.00 42.47 97 SER A N 1
ATOM 740 C CA . SER A 1 97 ? 8.441 -20.796 -17.847 1.00 42.47 97 SER A CA 1
ATOM 741 C C . SER A 1 97 ? 7.920 -22.204 -18.173 1.00 42.47 97 SER A C 1
ATOM 743 O O . SER A 1 97 ? 8.024 -23.123 -17.361 1.00 42.47 97 SER A O 1
ATOM 745 N N . GLY A 1 98 ? 7.321 -22.370 -19.348 1.00 39.19 98 GLY A N 1
ATOM 746 C CA . GLY A 1 98 ? 6.834 -23.659 -19.821 1.00 39.19 98 GLY A CA 1
ATOM 747 C C . GLY A 1 98 ? 6.303 -23.563 -21.244 1.00 39.19 98 GLY A C 1
ATOM 748 O O . GLY A 1 98 ? 5.157 -23.205 -21.449 1.00 39.19 98 GLY A O 1
ATOM 749 N N . SER A 1 99 ? 7.152 -23.895 -22.221 1.00 37.84 99 SER A N 1
ATOM 750 C CA . SER A 1 99 ? 6.771 -24.324 -23.576 1.00 37.84 99 SER A CA 1
ATOM 751 C C . SER A 1 99 ? 5.641 -23.532 -24.266 1.00 37.84 99 SER A C 1
ATOM 753 O O . SER A 1 99 ? 4.507 -24.001 -24.361 1.00 37.84 99 SER A O 1
ATOM 755 N N . CYS A 1 100 ? 5.967 -22.396 -24.886 1.00 31.17 100 CYS A N 1
ATOM 756 C CA . CYS A 1 100 ? 5.069 -21.781 -25.864 1.00 31.17 100 CYS A CA 1
ATOM 757 C C . CYS A 1 100 ? 5.217 -22.490 -27.228 1.00 31.17 100 CYS A C 1
ATOM 759 O O . CYS A 1 100 ? 6.160 -22.245 -27.981 1.00 31.17 100 CYS A O 1
ATOM 761 N N . HIS A 1 101 ? 4.297 -23.411 -27.522 1.00 36.84 101 HIS A N 1
ATOM 762 C CA . HIS A 1 101 ? 3.938 -23.822 -28.881 1.00 36.84 101 HIS A CA 1
ATOM 763 C C . HIS A 1 101 ? 2.662 -23.063 -29.284 1.00 36.84 101 HIS A C 1
ATOM 765 O O . HIS A 1 101 ? 1.690 -23.072 -28.535 1.00 36.84 101 HIS A O 1
ATOM 771 N N . SER A 1 102 ? 2.689 -22.460 -30.484 1.00 35.53 102 SER A N 1
ATOM 772 C CA . SER A 1 102 ? 1.591 -21.811 -31.244 1.00 35.53 102 SER A CA 1
ATOM 773 C C . SER A 1 102 ? 0.900 -20.601 -30.578 1.00 35.53 102 SER A C 1
ATOM 775 O O . SER A 1 102 ? 0.137 -20.765 -29.638 1.00 35.53 102 SER A O 1
ATOM 777 N N . LEU A 1 103 ? 1.231 -19.351 -30.957 1.00 44.06 103 LEU A N 1
ATOM 778 C CA . LEU A 1 103 ? 0.650 -18.549 -32.073 1.00 44.06 103 LEU A CA 1
ATOM 779 C C . LEU A 1 103 ? -0.880 -18.388 -31.933 1.00 44.06 103 LEU A C 1
ATOM 781 O O . LEU A 1 103 ? -1.578 -19.379 -31.820 1.00 44.06 103 LEU A O 1
ATOM 785 N N . SER A 1 104 ? -1.541 -17.233 -32.023 1.00 31.62 104 SER A N 1
ATOM 786 C CA . SER A 1 104 ? -1.264 -15.879 -32.529 1.00 31.62 104 SER A CA 1
ATOM 787 C C . SER A 1 104 ? -2.461 -15.010 -32.070 1.00 31.62 104 SER A C 1
ATOM 789 O O . SER A 1 104 ? -3.539 -15.532 -31.802 1.00 31.62 104 SER A O 1
ATOM 791 N N . THR A 1 105 ? -2.357 -13.697 -31.893 1.00 35.22 105 THR A N 1
ATOM 792 C CA . THR A 1 105 ? -2.524 -12.719 -32.978 1.00 35.22 105 THR A CA 1
ATOM 793 C C . THR A 1 105 ? -1.920 -11.396 -32.499 1.00 35.22 105 THR A C 1
ATOM 795 O O . THR A 1 105 ? -2.221 -10.971 -31.391 1.00 35.22 105 THR A O 1
ATOM 798 N N . THR A 1 106 ? -1.086 -10.792 -33.353 1.00 33.47 106 THR A N 1
ATOM 799 C CA . THR A 1 106 ? -0.229 -9.599 -33.155 1.00 33.47 106 THR A CA 1
ATOM 800 C C . THR A 1 106 ? 1.080 -9.826 -32.394 1.00 33.47 106 THR A C 1
ATOM 802 O O . THR A 1 106 ? 1.398 -9.134 -31.430 1.00 33.47 106 THR A O 1
ATOM 805 N N . ALA A 1 107 ? 1.870 -10.786 -32.866 1.00 36.97 107 ALA A N 1
ATOM 806 C CA . ALA A 1 107 ? 3.319 -10.690 -32.762 1.00 36.97 107 ALA A CA 1
ATOM 807 C C . ALA A 1 107 ? 3.845 -9.547 -33.666 1.00 36.97 107 ALA A C 1
ATOM 809 O O . ALA A 1 107 ? 3.196 -9.176 -34.646 1.00 36.97 107 ALA A O 1
ATOM 810 N N . ASP A 1 108 ? 5.041 -9.058 -33.328 1.00 40.97 108 ASP A N 1
ATOM 811 C CA . ASP A 1 108 ? 6.075 -8.593 -34.271 1.00 40.97 108 ASP A CA 1
ATOM 812 C C . ASP A 1 108 ? 6.367 -7.108 -34.512 1.00 40.97 108 ASP A C 1
ATOM 814 O O . ASP A 1 108 ? 7.119 -6.815 -35.440 1.00 40.97 108 ASP A O 1
ATOM 818 N N . LEU A 1 109 ? 5.971 -6.154 -33.667 1.00 36.66 109 LEU A N 1
ATOM 819 C CA . LEU A 1 109 ? 6.651 -4.849 -33.727 1.00 36.66 109 LEU A CA 1
ATOM 820 C C . LEU A 1 109 ? 7.105 -4.354 -32.349 1.00 3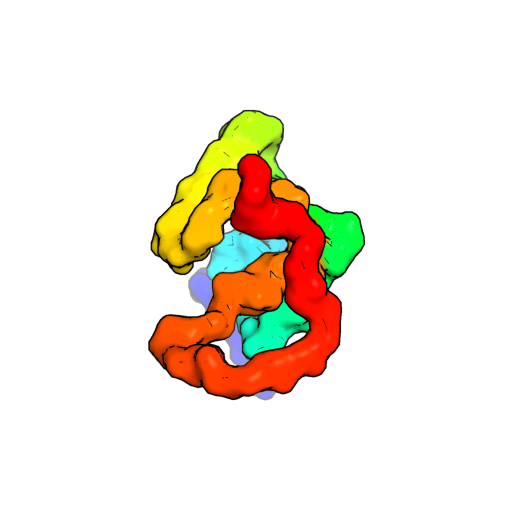6.66 109 LEU A C 1
ATOM 822 O O . LEU A 1 109 ? 6.294 -4.093 -31.475 1.00 36.66 109 LEU A O 1
ATOM 826 N N . GLU A 1 110 ? 8.428 -4.206 -32.210 1.00 30.72 110 GLU A N 1
ATOM 827 C CA . GLU A 1 110 ? 9.165 -3.457 -31.170 1.00 30.72 110 GLU A CA 1
ATOM 828 C C . GLU A 1 110 ? 9.687 -4.185 -29.915 1.00 30.72 110 GLU A C 1
ATOM 830 O O . GLU A 1 110 ? 10.090 -3.527 -28.962 1.00 30.72 110 GLU A O 1
ATOM 835 N N . CYS A 1 111 ? 9.837 -5.516 -29.912 1.00 28.84 111 CYS A N 1
ATOM 836 C CA . CYS A 1 111 ? 10.628 -6.199 -28.863 1.00 28.84 111 CYS A CA 1
ATOM 837 C C . CYS A 1 111 ? 12.125 -6.397 -29.217 1.00 28.84 111 CYS A C 1
ATOM 839 O O . CYS A 1 111 ? 12.857 -7.035 -28.469 1.00 28.84 111 CYS A O 1
ATOM 841 N N . ALA A 1 112 ? 12.622 -5.850 -30.335 1.00 31.52 112 ALA A N 1
ATOM 842 C CA . ALA A 1 112 ? 14.033 -5.994 -30.724 1.00 31.52 112 ALA A CA 1
ATOM 843 C C . ALA A 1 112 ? 14.620 -4.754 -31.428 1.00 31.52 112 ALA A C 1
ATOM 845 O O . ALA A 1 112 ? 15.112 -4.839 -32.556 1.00 31.52 112 ALA A O 1
ATOM 846 N N . LYS A 1 113 ? 14.594 -3.604 -30.751 1.00 36.09 113 LYS A N 1
ATOM 847 C CA . LYS A 1 113 ? 15.569 -2.529 -30.977 1.00 36.09 113 LYS A CA 1
ATOM 848 C C . LYS A 1 113 ? 16.107 -2.019 -29.653 1.00 36.09 113 LYS A C 1
ATOM 850 O O . LYS A 1 113 ? 15.289 -1.863 -28.724 1.00 36.09 113 LYS A O 1
#

Organism: NCBI:txid629261

InterPro domains:
  IPR027417 P-loop containing nucleoside triphosphate hydrolase [G3DSA:3.40.50.300] (2-98)
  IPR027417 P-loop containing nucleoside triphosphate hydrolase [SSF52540] (5-82)
  IPR050388 ABC Transporter, Nickel and Peptide Import [PTHR43297] (3-87)

Foldseek 3Di:
DPFDDDPNDTLVPDDPVRNLLCELAVDYDDDPDVVVVFDQVDAPLVVQLVSCCSHVVDDDPRSSVVQLVVCVVVVQPPSVVSSRDGPVPRVVPVDDPDDDDDDDDDDDPDPPD

Secondary structure (DSSP, 8-state):
----EETTEEGGG--HHHHHHHBTTTB----SSHHHHS-TTSBHHHHHHHHHHHHH---HHHHHHHHHHHHHHTT-TTHHHHTTSBHHHHGGG---SS------SS--SSS--

Sequence (113 aa):
ADALNFDGKDLLKLNARQRRRIIGKDLAMVFQDPMTALNPSYTVGFQIEEVLRQHLNMSGKAARQRALELLEKVEIPGAAARLNAYAGLVVALGGESGSCHSLSTTADLECAK